Protein AF-A0A494WGP3-F1 (afdb_monomer_lite)

Organism: NCBI:txid135719

pLDDT: mean 70.3, std 12.29, range [39.59, 85.5]

Radius of gyration: 13.98 Å; chains: 1; bounding box: 34×33×32 Å

Sequence (119 aa):
MIEYITKSELRNFAGKLNINEQVNLRKSASSRALSGATFLSHSSKDDDLVVGAIRVLEGHGAKVYVDEIDPEMPPYTTEETAGLLKSRIRQTKRFVLLASKNSKDSRWVPWELGVADGC

Secondary structure (DSSP, 8-state):
------HHHHHHHHHTS-HHHHHHHHHHHHTS-STTPEEEE--GGGHHHHHHHHHHHHHTT--EE-----TT--SS--HHHHHHHHHHHHHSSEEEE---TTTTT-TTHHHHHHHHH--

InterPro domains:
  IPR000157 Toll/interleukin-1 receptor homology (TIR) domain [PF13676] (39-116)
  IPR035897 Toll/interleukin-1 receptor homology (TIR) domain superfamily [G3DSA:3.40.50.10140] (5-119)
  IPR035897 Toll/interleukin-1 receptor homology (TIR) domain superfamily [SSF52200] (38-116)

Structure (mmCIF, N/CA/C/O backbone):
data_AF-A0A494WGP3-F1
#
_entry.id   AF-A0A494WGP3-F1
#
loop_
_atom_site.group_PDB
_atom_site.id
_atom_site.type_symbol
_atom_site.label_atom_id
_atom_site.label_alt_id
_atom_site.label_comp_id
_atom_site.label_asym_id
_atom_site.label_entity_id
_atom_site.label_seq_id
_atom_site.pdbx_PDB_ins_code
_atom_site.Cartn_x
_atom_site.Cartn_y
_atom_site.Cartn_z
_atom_site.occupancy
_atom_site.B_iso_or_equiv
_atom_site.auth_seq_id
_atom_site.auth_comp_id
_atom_site.auth_asym_id
_atom_site.auth_atom_id
_atom_site.pdbx_PDB_model_num
ATOM 1 N N . MET A 1 1 ? -16.931 -10.597 10.381 1.00 47.97 1 MET A N 1
ATOM 2 C CA . MET A 1 1 ? -15.781 -10.693 9.458 1.00 47.97 1 MET A CA 1
ATOM 3 C C . MET A 1 1 ? -16.222 -10.014 8.175 1.00 47.97 1 MET A C 1
ATOM 5 O O . MET A 1 1 ? -17.307 -10.337 7.718 1.00 47.97 1 MET A O 1
ATOM 9 N N . ILE A 1 2 ? -15.505 -9.002 7.682 1.00 49.56 2 ILE A N 1
ATOM 10 C CA . ILE A 1 2 ? -15.913 -8.313 6.450 1.00 49.56 2 ILE A CA 1
ATOM 11 C C . ILE A 1 2 ? -15.372 -9.126 5.271 1.00 49.56 2 ILE A C 1
ATOM 13 O O . ILE A 1 2 ? -14.164 -9.163 5.065 1.00 49.56 2 ILE A O 1
ATOM 17 N N . GLU A 1 3 ? -16.254 -9.817 4.548 1.00 57.66 3 GLU A N 1
ATOM 18 C CA . GLU A 1 3 ? -15.875 -10.687 3.421 1.00 57.66 3 GLU A CA 1
ATOM 19 C C . GLU A 1 3 ? -15.574 -9.901 2.139 1.00 57.66 3 GLU A C 1
ATOM 21 O O . GLU A 1 3 ? -14.763 -10.333 1.323 1.00 57.66 3 GLU A O 1
ATOM 26 N N . TYR A 1 4 ? -16.175 -8.722 1.968 1.00 58.25 4 TYR A N 1
ATOM 27 C CA . TYR A 1 4 ? -15.897 -7.831 0.847 1.00 58.25 4 TYR A CA 1
ATOM 28 C C . TYR A 1 4 ? -16.140 -6.373 1.233 1.00 58.25 4 TYR A C 1
ATOM 30 O O . TYR A 1 4 ? -17.008 -6.052 2.044 1.00 58.25 4 TYR A O 1
ATOM 38 N N . ILE A 1 5 ? -15.366 -5.474 0.629 1.00 71.62 5 ILE A N 1
ATOM 39 C CA . ILE A 1 5 ? -15.493 -4.029 0.806 1.00 71.62 5 ILE A CA 1
ATOM 40 C C . ILE A 1 5 ? -15.686 -3.399 -0.564 1.00 71.62 5 ILE A C 1
ATOM 42 O O . ILE A 1 5 ? -14.980 -3.721 -1.518 1.00 71.62 5 ILE A O 1
ATOM 46 N N . THR A 1 6 ? -16.657 -2.496 -0.663 1.00 77.94 6 THR A N 1
ATOM 47 C CA . THR A 1 6 ? -16.941 -1.785 -1.910 1.00 77.94 6 THR A CA 1
ATOM 48 C C . THR A 1 6 ? -16.125 -0.497 -2.009 1.00 77.94 6 THR A C 1
ATOM 50 O O . THR A 1 6 ? -15.680 0.068 -1.008 1.00 77.94 6 THR A O 1
ATOM 53 N N . LYS A 1 7 ? -15.969 0.019 -3.233 1.00 72.06 7 LYS A N 1
ATOM 54 C CA . LYS A 1 7 ? -15.311 1.311 -3.484 1.00 72.06 7 LYS A CA 1
ATOM 55 C C . LYS A 1 7 ? -15.940 2.453 -2.675 1.00 72.06 7 LYS A C 1
ATOM 57 O O . LYS A 1 7 ? -15.224 3.313 -2.172 1.00 72.06 7 LYS A O 1
ATOM 62 N N . SER A 1 8 ? -17.266 2.453 -2.547 1.00 75.06 8 SER A N 1
ATOM 63 C CA . SER A 1 8 ? -18.007 3.462 -1.784 1.00 75.06 8 SER A CA 1
ATOM 64 C C . SER A 1 8 ? -17.669 3.408 -0.296 1.00 75.06 8 SER A C 1
ATOM 66 O O . SER A 1 8 ? -17.487 4.451 0.322 1.00 75.06 8 SER A O 1
ATOM 68 N N . GLU A 1 9 ? -17.513 2.203 0.256 1.00 78.94 9 GLU A N 1
ATOM 69 C CA . GLU A 1 9 ? -17.126 2.006 1.654 1.00 78.94 9 GLU A CA 1
ATOM 70 C C . GLU A 1 9 ? -15.694 2.486 1.911 1.00 78.94 9 GLU A C 1
ATOM 72 O O . GLU A 1 9 ? -15.477 3.253 2.845 1.00 78.94 9 GLU A O 1
ATOM 77 N N . LEU A 1 10 ? -14.727 2.137 1.048 1.00 78.62 10 LEU A N 1
ATOM 78 C CA . LEU A 1 10 ? -13.350 2.654 1.151 1.00 78.62 10 LEU A CA 1
ATOM 79 C C . LEU A 1 10 ? -13.315 4.181 1.142 1.00 78.62 10 LEU A C 1
ATOM 81 O O . LEU A 1 10 ? -12.645 4.787 1.975 1.00 78.62 10 LEU A O 1
ATOM 85 N N . ARG A 1 11 ? -14.087 4.795 0.241 1.00 79.12 11 ARG A N 1
ATOM 86 C CA . ARG A 1 11 ? -14.206 6.250 0.136 1.00 79.12 11 ARG A CA 1
ATOM 87 C C . ARG A 1 11 ? -14.847 6.870 1.376 1.00 79.12 11 ARG A C 1
ATOM 89 O O . ARG A 1 11 ? -14.448 7.942 1.807 1.00 79.12 11 ARG A O 1
ATOM 96 N N . ASN A 1 12 ? -15.814 6.188 1.982 1.00 82.00 12 ASN A N 1
ATOM 97 C CA . ASN A 1 12 ? -16.426 6.621 3.235 1.00 82.00 12 ASN A CA 1
ATOM 98 C C . ASN A 1 12 ? -15.429 6.540 4.405 1.00 82.00 12 ASN A C 1
ATOM 100 O O . ASN A 1 12 ? -15.380 7.437 5.241 1.00 82.00 12 ASN A O 1
ATOM 104 N N . PHE A 1 13 ? -14.588 5.501 4.458 1.00 78.19 13 PHE A N 1
ATOM 105 C CA . PHE A 1 13 ? -13.504 5.412 5.443 1.00 78.19 13 PHE A CA 1
ATOM 106 C C . PHE A 1 13 ? -12.447 6.501 5.244 1.00 78.19 13 PHE A C 1
ATOM 108 O O . PHE A 1 13 ? -12.005 7.092 6.227 1.00 78.19 13 PHE A O 1
ATOM 115 N N . ALA A 1 14 ? -12.083 6.796 3.997 1.00 76.88 14 ALA A N 1
ATOM 116 C CA . ALA A 1 14 ? -11.154 7.871 3.667 1.00 76.88 14 ALA A CA 1
ATOM 117 C C . ALA A 1 14 ? -11.729 9.257 3.992 1.00 76.88 14 ALA A C 1
ATOM 119 O O . ALA A 1 14 ? -11.042 10.075 4.598 1.00 76.88 14 ALA A O 1
ATOM 120 N N . GLY A 1 15 ? -13.007 9.492 3.680 1.00 75.81 15 GLY A N 1
ATOM 121 C CA . GLY A 1 15 ? -13.709 10.749 3.955 1.00 75.81 15 GLY A CA 1
ATOM 122 C C . GLY A 1 15 ? -13.985 11.015 5.438 1.00 75.81 15 GLY A C 1
ATOM 123 O O . GLY A 1 15 ? -14.257 12.151 5.815 1.00 75.81 15 GLY A O 1
ATOM 124 N N . LYS A 1 16 ? -13.886 9.993 6.299 1.00 78.19 16 LYS A N 1
ATOM 125 C CA . LYS A 1 16 ? -13.916 10.151 7.764 1.00 78.19 16 LYS A CA 1
ATOM 126 C C . LYS A 1 16 ? -12.585 10.639 8.344 1.00 78.19 16 LYS A C 1
ATOM 128 O O . LYS A 1 16 ? -12.544 10.989 9.521 1.00 78.19 16 LYS A O 1
ATOM 133 N N . LEU A 1 17 ? -11.506 10.623 7.562 1.00 75.31 17 LEU A N 1
ATOM 134 C CA . LEU A 1 17 ? -10.177 11.050 7.987 1.00 75.31 17 LEU A CA 1
ATOM 135 C C . LEU A 1 17 ? -9.911 12.478 7.512 1.00 75.31 17 LEU A C 1
ATOM 137 O O . LEU A 1 17 ? -10.160 12.827 6.360 1.00 75.31 17 LEU A O 1
ATOM 141 N N . ASN A 1 18 ? -9.347 13.298 8.395 1.00 79.69 18 ASN A N 1
ATOM 142 C CA . ASN A 1 18 ? -8.859 14.623 8.022 1.00 79.69 18 ASN A CA 1
ATOM 143 C C . ASN A 1 18 ? -7.620 14.502 7.126 1.00 79.69 18 ASN A C 1
ATOM 145 O O . ASN A 1 18 ? -6.836 13.573 7.284 1.00 79.69 18 ASN A O 1
ATOM 149 N N . ILE A 1 19 ? -7.371 15.495 6.270 1.00 77.19 19 ILE A N 1
ATOM 150 C CA . ILE A 1 19 ? -6.207 15.534 5.360 1.00 77.19 19 ILE A CA 1
ATOM 151 C C . ILE A 1 19 ? -4.885 15.232 6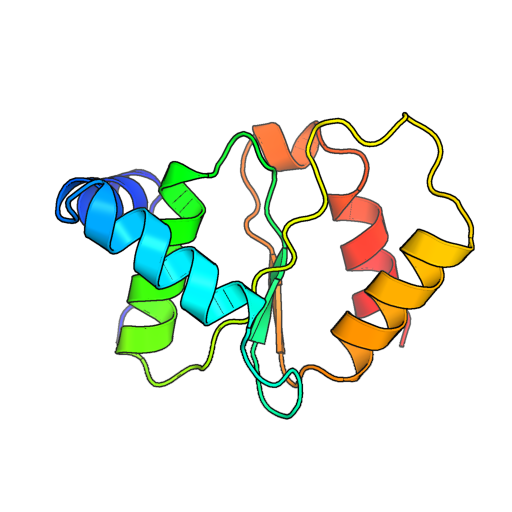.095 1.00 77.19 19 ILE A C 1
ATOM 153 O O . ILE A 1 19 ? -4.071 14.447 5.618 1.00 77.19 19 ILE A O 1
ATOM 157 N N . ASN A 1 20 ? -4.696 15.773 7.303 1.00 80.69 20 ASN A N 1
ATOM 158 C CA . ASN A 1 20 ? -3.504 15.505 8.120 1.00 80.69 20 ASN A CA 1
ATOM 159 C C . ASN A 1 20 ? -3.377 14.032 8.552 1.00 80.69 20 ASN A C 1
ATOM 161 O O . ASN A 1 20 ? -2.273 13.493 8.581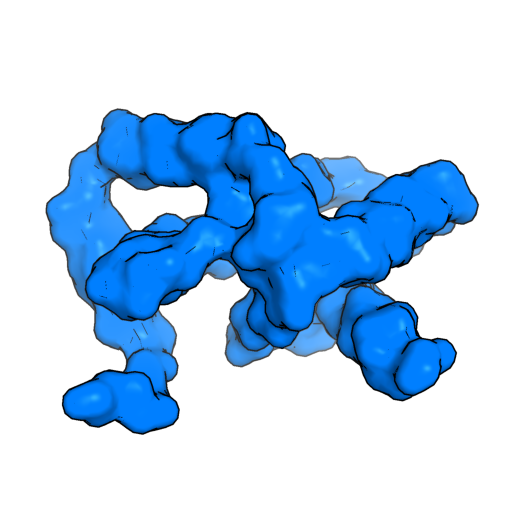 1.00 80.69 20 ASN A O 1
ATOM 165 N N . GLU A 1 21 ? -4.494 13.375 8.872 1.00 79.94 21 GLU A N 1
ATOM 166 C CA . GLU A 1 21 ? -4.523 11.946 9.210 1.00 79.94 21 GLU A CA 1
ATOM 167 C C . GLU A 1 21 ? -4.182 11.098 7.983 1.00 79.94 21 GLU A C 1
ATOM 169 O O . GLU A 1 21 ? -3.406 10.152 8.092 1.00 79.94 21 GLU A O 1
ATOM 174 N N . GLN A 1 22 ? -4.707 11.465 6.808 1.00 77.81 22 GLN A N 1
ATOM 175 C CA . GLN A 1 22 ? -4.414 10.778 5.548 1.00 77.81 22 GLN A CA 1
ATOM 176 C C . GLN A 1 22 ? -2.913 10.839 5.216 1.00 77.81 22 GLN A C 1
ATOM 178 O O . GLN A 1 22 ? -2.294 9.814 4.918 1.00 77.81 22 GLN A O 1
ATOM 183 N N . VAL A 1 23 ? -2.306 12.023 5.350 1.00 78.56 23 VAL A N 1
ATOM 184 C CA . VAL A 1 23 ? -0.867 12.235 5.123 1.00 78.56 23 VAL A CA 1
ATOM 185 C C . VAL A 1 23 ? -0.021 11.460 6.137 1.00 78.56 23 VAL A C 1
ATOM 187 O O . VAL A 1 23 ? 0.938 10.787 5.755 1.00 78.56 23 VAL A O 1
ATOM 190 N N . ASN A 1 24 ? -0.380 11.495 7.424 1.00 82.06 24 ASN A N 1
ATOM 191 C CA . ASN A 1 24 ? 0.339 10.745 8.457 1.00 82.06 24 ASN A CA 1
ATOM 192 C C . ASN A 1 24 ? 0.243 9.229 8.248 1.00 82.06 24 ASN A C 1
ATOM 194 O O . ASN A 1 24 ? 1.254 8.533 8.370 1.00 82.06 24 ASN A O 1
ATOM 198 N N . LEU A 1 25 ? -0.938 8.718 7.890 1.00 80.75 25 LEU A N 1
ATOM 199 C CA . LEU A 1 25 ? -1.147 7.307 7.560 1.00 80.75 25 LEU A CA 1
ATOM 200 C C . LEU A 1 25 ? -0.237 6.876 6.417 1.00 80.75 25 LEU A C 1
ATOM 202 O O . LEU A 1 25 ? 0.477 5.883 6.552 1.00 80.75 25 LEU A O 1
ATOM 206 N N . ARG A 1 26 ? -0.180 7.659 5.338 1.00 77.00 26 ARG A N 1
ATOM 207 C CA . ARG A 1 26 ? 0.729 7.394 4.221 1.00 77.00 26 ARG A CA 1
ATOM 208 C C . ARG A 1 26 ? 2.186 7.386 4.625 1.00 77.00 26 ARG A C 1
ATOM 210 O O . ARG A 1 26 ? 2.889 6.425 4.334 1.00 77.00 26 ARG A O 1
ATOM 217 N N . LYS A 1 27 ? 2.622 8.418 5.343 1.00 79.19 27 LYS A N 1
ATOM 218 C CA . LYS A 1 27 ? 4.008 8.534 5.799 1.00 79.19 27 LYS A CA 1
ATOM 219 C C . LYS A 1 27 ? 4.402 7.364 6.701 1.00 79.19 27 LYS A C 1
ATOM 221 O O . LYS A 1 27 ? 5.528 6.878 6.650 1.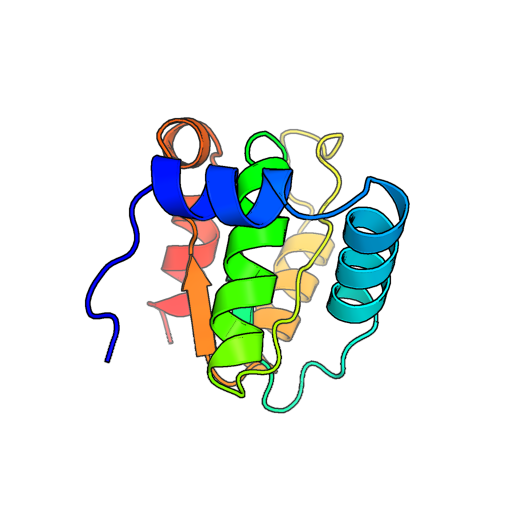00 79.19 27 LYS A O 1
ATOM 226 N N . SER A 1 28 ? 3.460 6.878 7.506 1.00 81.44 28 SER A N 1
ATOM 227 C CA . SER A 1 28 ? 3.659 5.679 8.316 1.00 81.44 28 SER A CA 1
ATOM 228 C C . SER A 1 28 ? 3.688 4.398 7.472 1.00 81.44 28 SER A C 1
ATOM 230 O O . SER A 1 28 ? 4.470 3.500 7.773 1.00 81.44 28 SER A O 1
ATOM 232 N N . ALA A 1 29 ? 2.885 4.315 6.407 1.00 80.62 29 ALA A N 1
ATOM 233 C CA . ALA A 1 29 ? 2.808 3.161 5.515 1.00 80.62 29 ALA A CA 1
ATOM 234 C C . ALA A 1 29 ? 4.042 3.031 4.609 1.00 80.62 29 ALA A C 1
ATOM 236 O O . ALA A 1 29 ? 4.500 1.915 4.381 1.00 80.62 29 ALA A O 1
ATOM 237 N N . SER A 1 30 ? 4.614 4.144 4.146 1.00 78.19 30 SER A N 1
ATOM 238 C CA . SER A 1 30 ? 5.835 4.151 3.329 1.00 78.19 30 SER A CA 1
ATOM 239 C C . SER A 1 30 ? 7.112 3.939 4.149 1.00 78.19 30 SER A C 1
ATOM 241 O O . SER A 1 30 ? 8.092 3.397 3.645 1.00 78.19 30 SER A O 1
ATOM 243 N N . SER A 1 31 ? 7.097 4.300 5.437 1.00 77.50 31 SER A N 1
ATOM 244 C CA . SER A 1 31 ? 8.226 4.114 6.367 1.00 77.50 31 SER A CA 1
ATOM 245 C C . SER A 1 31 ? 8.196 2.769 7.117 1.00 77.50 31 SER A C 1
ATOM 247 O O . SER A 1 31 ? 9.022 2.492 7.990 1.00 77.50 31 SER A O 1
ATOM 249 N N . ARG A 1 32 ? 7.224 1.899 6.820 1.00 78.00 32 ARG A N 1
ATOM 250 C CA . ARG A 1 32 ? 7.079 0.614 7.513 1.00 78.00 32 ARG A CA 1
ATOM 251 C C . ARG A 1 32 ? 8.106 -0.414 7.070 1.00 78.00 32 ARG A C 1
ATOM 253 O O . ARG A 1 32 ? 8.460 -0.516 5.901 1.00 78.00 32 ARG A O 1
ATOM 260 N N . ALA A 1 33 ? 8.516 -1.245 8.026 1.00 77.38 33 ALA A N 1
ATOM 261 C CA . ALA A 1 33 ? 9.342 -2.406 7.740 1.00 77.38 33 ALA A CA 1
ATOM 262 C C . ALA A 1 33 ? 8.607 -3.353 6.778 1.00 77.38 33 ALA A C 1
ATOM 264 O O . ALA A 1 33 ? 7.494 -3.790 7.068 1.00 77.38 33 ALA A O 1
ATOM 265 N N . LEU A 1 34 ? 9.260 -3.691 5.666 1.00 75.88 34 LEU A N 1
ATOM 266 C CA . LEU A 1 34 ? 8.754 -4.625 4.653 1.00 75.88 34 LEU A CA 1
ATOM 267 C C . LEU A 1 34 ? 8.560 -6.041 5.225 1.00 75.88 34 LEU A C 1
ATOM 269 O O . LEU A 1 34 ? 7.626 -6.749 4.849 1.00 75.88 34 LEU A O 1
ATOM 273 N N . SER A 1 35 ? 9.407 -6.435 6.182 1.00 75.62 35 SER A N 1
ATOM 274 C CA . SER A 1 35 ? 9.382 -7.763 6.801 1.00 75.62 35 SER A CA 1
ATOM 275 C C . SER A 1 35 ? 8.069 -8.015 7.548 1.00 75.62 35 SER A C 1
ATOM 277 O O . SER A 1 35 ? 7.767 -7.387 8.566 1.00 75.62 35 SER A O 1
ATOM 279 N N . GLY A 1 36 ? 7.264 -8.942 7.023 1.00 77.38 36 GLY A N 1
ATOM 280 C CA . GLY A 1 36 ? 5.952 -9.286 7.577 1.00 77.38 36 GLY A CA 1
ATOM 281 C C . GLY A 1 36 ? 4.827 -8.305 7.231 1.00 77.38 36 GLY A C 1
ATOM 282 O O . GLY A 1 36 ? 3.699 -8.512 7.684 1.00 77.38 36 GLY A O 1
ATOM 283 N N . ALA A 1 37 ? 5.104 -7.269 6.436 1.00 85.50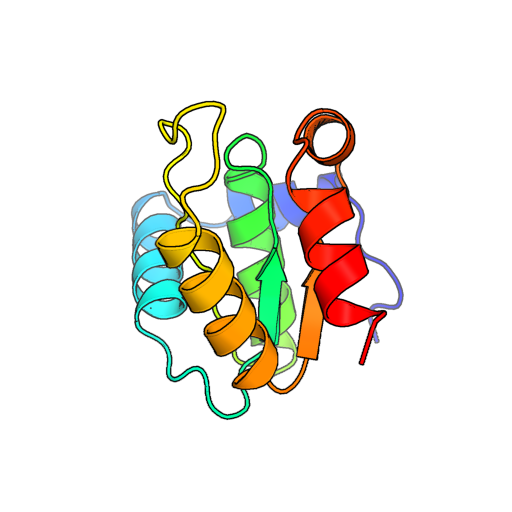 37 ALA A N 1
ATOM 284 C CA . ALA A 1 37 ? 4.089 -6.348 5.945 1.00 85.50 37 ALA A CA 1
ATOM 285 C C . ALA A 1 37 ? 3.323 -6.926 4.746 1.00 85.50 37 ALA A C 1
ATOM 287 O O . ALA A 1 37 ? 3.713 -7.921 4.129 1.00 85.50 37 ALA A O 1
ATOM 288 N N . THR A 1 38 ? 2.196 -6.289 4.454 1.00 84.56 38 THR A N 1
ATOM 289 C CA . THR A 1 38 ? 1.365 -6.517 3.277 1.00 84.56 38 THR A CA 1
ATOM 290 C C . THR A 1 38 ? 1.651 -5.411 2.276 1.00 84.56 38 THR A C 1
ATOM 292 O O . THR A 1 38 ? 1.394 -4.246 2.575 1.00 84.56 38 THR A O 1
ATOM 295 N N . PHE A 1 39 ? 2.189 -5.775 1.118 1.00 83.00 39 PHE A N 1
ATOM 296 C CA . PHE A 1 39 ? 2.398 -4.859 0.009 1.00 83.00 39 PHE A CA 1
ATOM 297 C C . PHE A 1 39 ? 1.050 -4.480 -0.594 1.00 83.00 39 PHE A C 1
ATOM 299 O O . PHE A 1 39 ? 0.287 -5.368 -0.971 1.00 83.00 39 PHE A O 1
ATOM 306 N N . LEU A 1 40 ? 0.752 -3.186 -0.674 1.00 82.00 40 LEU A N 1
ATOM 307 C CA . LEU A 1 40 ? -0.460 -2.677 -1.307 1.00 82.00 40 LEU A CA 1
ATOM 308 C C . LEU A 1 40 ? -0.106 -1.973 -2.622 1.00 82.00 40 LEU A C 1
ATOM 310 O O . LEU A 1 40 ? 0.318 -0.816 -2.621 1.00 82.00 40 LEU A O 1
ATOM 314 N N . SER A 1 41 ? -0.319 -2.675 -3.736 1.00 75.25 41 SER A N 1
ATOM 315 C CA . SER A 1 41 ? -0.235 -2.098 -5.081 1.00 75.25 41 SER A CA 1
ATOM 316 C C . SER A 1 41 ? -1.511 -1.308 -5.380 1.00 75.25 41 SER A C 1
ATOM 318 O O . SER A 1 41 ? -2.630 -1.787 -5.160 1.00 75.25 41 SER A O 1
ATOM 320 N N . HIS A 1 42 ? -1.346 -0.077 -5.859 1.00 75.62 42 HIS A N 1
ATOM 321 C CA . HIS A 1 42 ? -2.438 0.824 -6.200 1.00 75.62 42 HIS A CA 1
ATOM 322 C C . HIS A 1 42 ? -2.059 1.725 -7.375 1.00 75.62 42 HIS A C 1
ATOM 324 O O . HIS A 1 42 ? -0.886 1.971 -7.638 1.00 75.62 42 HIS A O 1
ATOM 330 N N . SER A 1 43 ? -3.068 2.252 -8.066 1.00 67.38 43 SER A N 1
ATOM 331 C CA . SER A 1 43 ? -2.858 3.339 -9.021 1.00 67.38 43 SER A CA 1
ATOM 332 C C . SER A 1 43 ? -2.837 4.663 -8.264 1.00 67.38 43 SER A C 1
ATOM 334 O O . SER A 1 43 ? -3.712 4.896 -7.430 1.00 67.38 43 SER A O 1
ATOM 336 N N . SER A 1 44 ? -1.914 5.569 -8.585 1.00 64.69 44 SER A N 1
ATOM 337 C CA . SER A 1 44 ? -1.825 6.893 -7.946 1.00 64.69 44 SER A CA 1
ATOM 338 C C . SER A 1 44 ? -3.110 7.723 -8.113 1.00 64.69 44 SER A C 1
ATOM 340 O O . SER A 1 44 ? -3.390 8.618 -7.326 1.00 64.69 44 SER A O 1
ATOM 342 N N . LYS A 1 45 ? -3.948 7.397 -9.109 1.00 62.12 45 LYS A N 1
ATOM 343 C CA . LYS A 1 45 ? -5.280 7.999 -9.314 1.00 62.12 45 LYS A CA 1
ATOM 344 C C . LYS A 1 45 ? -6.343 7.527 -8.310 1.00 62.12 45 LYS A C 1
ATOM 346 O O . LYS A 1 45 ? -7.428 8.102 -8.267 1.00 62.12 45 LYS A O 1
ATOM 351 N N . ASP A 1 46 ? -6.073 6.473 -7.546 1.00 68.44 46 ASP A N 1
ATOM 352 C CA . ASP A 1 46 ? -6.967 5.897 -6.535 1.00 68.44 46 ASP A CA 1
ATOM 353 C C . ASP A 1 46 ? -6.467 6.180 -5.102 1.00 68.44 46 ASP A C 1
ATOM 355 O O . ASP A 1 46 ? -6.827 5.469 -4.169 1.00 68.44 46 ASP A O 1
ATOM 359 N N . ASP A 1 47 ? -5.680 7.243 -4.928 1.00 67.88 47 ASP A N 1
ATOM 360 C CA . ASP A 1 47 ? -5.124 7.755 -3.666 1.00 67.88 47 ASP A CA 1
ATOM 361 C C . ASP A 1 47 ? -6.096 7.703 -2.474 1.00 67.88 47 ASP A C 1
ATOM 363 O O . ASP A 1 47 ? -5.829 7.115 -1.427 1.00 67.88 47 ASP A O 1
ATOM 367 N N . ASP A 1 48 ? -7.299 8.228 -2.695 1.00 71.81 48 ASP A N 1
ATOM 368 C CA . ASP A 1 48 ? -8.362 8.299 -1.697 1.00 71.81 48 ASP A CA 1
ATOM 369 C C . ASP A 1 48 ? -8.816 6.893 -1.250 1.00 71.81 48 ASP A C 1
ATOM 371 O O . ASP A 1 48 ? -9.100 6.649 -0.080 1.00 71.81 48 ASP A O 1
ATOM 375 N N . LEU A 1 49 ? -8.790 5.909 -2.157 1.00 76.56 49 LEU A N 1
ATOM 376 C CA . LEU A 1 49 ? -9.120 4.518 -1.831 1.00 76.56 49 LEU A CA 1
ATOM 377 C C . LEU A 1 49 ? -7.999 3.821 -1.058 1.00 76.56 49 LEU A C 1
ATOM 379 O O . LEU A 1 49 ? -8.281 2.920 -0.269 1.00 76.56 49 LEU A O 1
ATOM 383 N N . VAL A 1 50 ? -6.747 4.224 -1.272 1.00 80.50 50 VAL A N 1
ATOM 384 C CA . VAL A 1 50 ? -5.565 3.644 -0.617 1.00 80.50 50 VAL A CA 1
ATOM 385 C C . VAL A 1 50 ? -5.597 3.934 0.866 1.00 80.50 50 VAL A C 1
ATOM 387 O O . VAL A 1 50 ? -5.400 3.027 1.668 1.00 80.50 50 VAL A O 1
ATOM 390 N N . VAL A 1 51 ? -5.916 5.172 1.241 1.00 82.50 51 VAL A N 1
ATOM 391 C CA . VAL A 1 51 ? -6.064 5.563 2.646 1.00 82.50 51 VAL A CA 1
ATOM 392 C C . VAL A 1 51 ? -7.139 4.713 3.329 1.00 82.50 51 VAL A C 1
ATOM 394 O O . VAL A 1 51 ? -6.905 4.158 4.407 1.00 82.50 51 VAL A O 1
ATOM 397 N N . GLY A 1 52 ? -8.295 4.546 2.677 1.00 83.94 52 GLY A N 1
ATOM 398 C CA . GLY A 1 52 ? -9.358 3.665 3.162 1.00 83.94 52 GLY A CA 1
ATOM 399 C C . GLY A 1 52 ? -8.898 2.209 3.298 1.00 83.94 52 GLY A C 1
ATOM 400 O O . GLY A 1 52 ? -9.171 1.565 4.311 1.00 83.94 52 GLY A O 1
ATOM 401 N N . ALA A 1 53 ? -8.152 1.698 2.316 1.00 82.00 53 ALA A N 1
ATOM 402 C CA . ALA A 1 53 ? -7.663 0.322 2.299 1.00 82.00 53 ALA A CA 1
ATOM 403 C C . ALA A 1 53 ? -6.621 0.065 3.395 1.00 82.00 53 ALA A C 1
ATOM 405 O O . ALA A 1 53 ? -6.728 -0.937 4.104 1.00 82.00 53 ALA A O 1
ATOM 406 N N . ILE A 1 54 ? -5.669 0.987 3.591 1.00 84.19 54 ILE A N 1
ATOM 407 C CA . ILE A 1 54 ? -4.711 0.945 4.703 1.00 84.19 54 ILE A CA 1
ATOM 408 C C . ILE A 1 54 ? -5.484 0.854 6.013 1.00 84.19 54 ILE A C 1
ATOM 410 O O . ILE A 1 54 ? -5.271 -0.077 6.782 1.00 84.19 54 ILE A O 1
ATOM 414 N N . ARG A 1 55 ? -6.437 1.765 6.241 1.00 83.25 55 ARG A N 1
ATOM 415 C CA . ARG A 1 55 ? -7.183 1.832 7.502 1.00 83.25 55 ARG A CA 1
ATOM 416 C C . ARG A 1 55 ? -7.927 0.537 7.816 1.00 83.25 55 ARG A C 1
ATOM 418 O O . ARG A 1 55 ? -7.930 0.091 8.961 1.00 83.25 55 ARG A O 1
ATOM 425 N N . VAL A 1 56 ? -8.544 -0.069 6.808 1.00 83.25 56 VAL A N 1
ATOM 426 C CA . VAL A 1 56 ? -9.249 -1.349 6.935 1.00 83.25 56 VAL A CA 1
ATOM 427 C C . VAL A 1 56 ? -8.285 -2.488 7.258 1.00 83.25 56 VAL A C 1
ATOM 429 O O . VAL A 1 56 ? -8.564 -3.303 8.138 1.00 83.25 56 VAL A O 1
ATOM 432 N N . LEU A 1 57 ? -7.171 -2.581 6.535 1.00 82.12 57 LEU A N 1
ATOM 433 C CA . LEU A 1 57 ? -6.171 -3.631 6.728 1.00 82.12 57 LEU A CA 1
ATOM 434 C C . LEU A 1 57 ? -5.517 -3.513 8.111 1.00 82.12 57 LEU A C 1
ATOM 436 O O . LEU A 1 57 ? -5.387 -4.508 8.822 1.00 82.12 57 LEU A O 1
ATOM 440 N N . GLU A 1 58 ? -5.195 -2.293 8.533 1.00 82.38 58 GLU A N 1
ATOM 441 C CA . GLU A 1 58 ? -4.693 -2.001 9.874 1.00 82.38 58 GLU A CA 1
ATOM 442 C C . GLU A 1 58 ? -5.715 -2.295 10.969 1.00 82.38 58 GLU A C 1
ATOM 444 O O . GLU A 1 58 ? -5.357 -2.850 12.005 1.00 82.38 58 GLU A O 1
ATOM 449 N N . GLY A 1 59 ? -6.992 -1.988 10.728 1.00 81.12 59 GLY A N 1
ATOM 450 C CA . GLY A 1 59 ? -8.087 -2.347 11.629 1.00 81.12 59 GLY A CA 1
ATOM 451 C C . GLY A 1 59 ? -8.226 -3.860 11.827 1.00 81.12 59 GLY A C 1
ATOM 452 O O . GLY A 1 59 ? -8.680 -4.303 12.878 1.00 81.12 59 GLY A O 1
ATOM 453 N N . HIS A 1 60 ? -7.770 -4.657 10.858 1.00 79.62 60 HIS A N 1
ATOM 454 C CA . HIS A 1 60 ? -7.672 -6.115 10.960 1.00 79.62 60 HIS A CA 1
ATOM 455 C C . HIS A 1 60 ? -6.318 -6.610 11.505 1.00 79.62 60 HIS A C 1
ATOM 457 O O . HIS A 1 60 ? -6.066 -7.814 11.526 1.00 79.62 60 HIS A O 1
ATOM 463 N N . GLY A 1 61 ? -5.436 -5.708 11.948 1.00 81.06 61 GLY A N 1
ATOM 464 C CA . GLY A 1 61 ? -4.120 -6.038 12.500 1.00 81.06 61 GLY A CA 1
ATOM 465 C C . GLY A 1 61 ? -3.035 -6.306 11.452 1.00 81.06 61 GLY A C 1
ATOM 466 O O . GLY A 1 61 ? -1.944 -6.760 11.805 1.00 81.06 61 GLY A O 1
ATOM 467 N N . ALA A 1 62 ? -3.294 -6.039 10.168 1.00 81.69 62 ALA A N 1
ATOM 468 C CA . ALA A 1 62 ? -2.286 -6.160 9.123 1.00 81.69 62 ALA A CA 1
ATOM 469 C C . ALA A 1 62 ? -1.423 -4.892 9.049 1.00 81.69 62 ALA A C 1
ATOM 471 O O . ALA A 1 62 ? -1.920 -3.769 9.051 1.00 81.69 62 ALA A O 1
ATOM 472 N N . LYS A 1 63 ? -0.106 -5.069 8.928 1.00 85.25 63 LYS A N 1
ATOM 473 C CA . LYS A 1 63 ? 0.814 -3.960 8.658 1.00 85.25 63 LYS A CA 1
ATOM 474 C C . LYS A 1 63 ? 0.862 -3.727 7.159 1.00 85.25 63 LYS A C 1
ATOM 476 O O . LYS A 1 63 ? 1.412 -4.555 6.441 1.00 85.25 63 LYS A O 1
ATOM 481 N N . VAL A 1 64 ? 0.286 -2.629 6.691 1.00 85.38 64 VAL A N 1
ATOM 482 C CA . VAL A 1 64 ? 0.329 -2.270 5.269 1.00 85.38 64 VAL A CA 1
ATOM 483 C C . VAL A 1 64 ? 1.589 -1.481 4.966 1.00 85.38 64 VAL A C 1
ATOM 485 O O . VAL A 1 64 ? 1.930 -0.558 5.708 1.00 85.38 64 VAL A O 1
ATOM 488 N N . TYR A 1 65 ? 2.248 -1.863 3.881 1.00 83.88 65 TYR A N 1
ATOM 489 C CA . TYR A 1 65 ? 3.304 -1.106 3.240 1.00 83.88 65 TYR A CA 1
ATOM 490 C C . TYR A 1 65 ? 2.779 -0.587 1.903 1.00 83.88 65 TYR A C 1
ATOM 492 O O . TYR A 1 65 ? 2.246 -1.360 1.103 1.00 83.88 65 TYR A O 1
ATOM 500 N N . VAL A 1 66 ? 2.917 0.718 1.683 1.00 79.69 66 VAL A N 1
ATOM 501 C CA . VAL A 1 66 ? 2.574 1.358 0.413 1.00 79.69 66 VAL A CA 1
ATOM 502 C C . VAL A 1 66 ? 3.846 1.907 -0.184 1.00 79.69 66 VAL A C 1
ATOM 504 O O . VAL A 1 66 ? 4.515 2.731 0.439 1.00 79.69 66 VAL A O 1
ATOM 507 N N . ASP A 1 67 ? 4.155 1.446 -1.389 1.00 70.25 67 ASP A N 1
ATOM 508 C CA . ASP A 1 67 ? 5.209 2.051 -2.174 1.00 70.25 67 ASP A CA 1
ATOM 509 C C . ASP A 1 67 ? 4.630 3.231 -2.950 1.00 70.25 67 ASP A C 1
ATOM 511 O O . ASP A 1 67 ? 3.718 3.069 -3.763 1.00 70.25 67 ASP A O 1
ATOM 515 N N . GLU A 1 68 ? 5.122 4.429 -2.658 1.00 60.16 68 GLU A N 1
ATOM 516 C CA . GLU A 1 68 ? 4.801 5.622 -3.433 1.00 60.16 68 GLU A CA 1
ATOM 517 C C . GLU A 1 68 ? 5.718 5.616 -4.660 1.00 60.16 68 GLU A C 1
ATOM 519 O O . GLU A 1 68 ? 6.755 6.273 -4.706 1.00 60.16 68 GLU A O 1
ATOM 524 N N . ILE A 1 69 ? 5.381 4.768 -5.634 1.00 52.50 69 ILE A N 1
ATOM 525 C CA . ILE A 1 69 ? 5.951 4.878 -6.973 1.00 52.50 69 ILE A CA 1
ATOM 526 C C . ILE A 1 69 ? 5.266 6.078 -7.605 1.00 52.50 69 ILE A C 1
ATOM 528 O O . ILE A 1 69 ? 4.069 6.065 -7.899 1.00 52.50 69 ILE A O 1
ATOM 532 N N . ASP A 1 70 ? 6.055 7.135 -7.711 1.00 44.72 70 ASP A N 1
ATOM 533 C CA . ASP A 1 70 ? 5.682 8.435 -8.224 1.00 44.72 70 ASP A CA 1
ATOM 534 C C . ASP A 1 70 ? 4.803 8.333 -9.494 1.00 44.72 70 ASP A C 1
ATOM 536 O O . ASP A 1 70 ? 5.186 7.656 -10.458 1.00 44.72 70 ASP A O 1
ATOM 540 N N . PRO A 1 71 ? 3.617 8.975 -9.532 1.00 46.84 71 PRO A N 1
ATOM 541 C CA . PRO A 1 71 ? 2.788 9.046 -10.735 1.00 46.84 71 PRO A CA 1
ATOM 542 C C . PRO A 1 71 ? 3.474 9.725 -11.924 1.00 46.84 71 PRO A C 1
ATOM 544 O O . PRO A 1 71 ? 2.980 9.594 -13.046 1.00 46.84 71 PRO A O 1
ATOM 547 N N . GLU A 1 72 ? 4.580 10.440 -11.703 1.00 39.59 72 GLU A N 1
ATOM 548 C CA . GLU A 1 72 ? 5.371 11.074 -12.759 1.00 39.59 72 GLU A CA 1
ATOM 549 C C . GLU A 1 72 ? 6.428 10.143 -13.375 1.00 39.59 72 GLU A C 1
ATOM 551 O O . GLU A 1 72 ? 7.243 10.584 -14.190 1.00 39.59 72 GLU A O 1
ATOM 556 N N . MET A 1 73 ? 6.437 8.844 -13.043 1.00 45.44 73 MET A N 1
ATOM 557 C CA . MET A 1 73 ? 7.415 7.940 -13.645 1.00 45.44 73 MET A CA 1
ATOM 558 C C . MET A 1 73 ? 7.193 7.757 -15.158 1.00 45.44 73 MET A C 1
ATOM 560 O O . MET A 1 73 ? 6.067 7.530 -15.617 1.00 45.44 73 MET A O 1
ATOM 564 N N . PRO A 1 74 ? 8.275 7.823 -15.957 1.00 40.78 74 PRO A N 1
ATOM 565 C CA . PRO A 1 74 ? 8.205 7.721 -17.404 1.00 40.78 74 PRO A CA 1
ATOM 566 C C . PRO A 1 74 ? 7.644 6.359 -17.855 1.00 40.78 74 PRO A C 1
ATOM 568 O O . PRO A 1 74 ? 7.748 5.363 -17.138 1.00 40.78 74 PRO A O 1
ATOM 571 N N . PRO A 1 75 ? 7.101 6.268 -19.083 1.00 49.12 75 PRO A N 1
ATOM 572 C CA . PRO A 1 75 ? 6.511 5.048 -19.653 1.00 49.12 75 PRO A CA 1
ATOM 573 C C . PRO A 1 75 ? 7.481 3.858 -19.823 1.00 49.12 75 PRO A C 1
ATOM 575 O O . PRO A 1 75 ? 7.079 2.820 -20.350 1.00 49.12 75 PRO A O 1
ATOM 578 N N . TYR A 1 76 ? 8.733 3.993 -19.381 1.00 45.44 76 TYR A N 1
ATOM 579 C CA . TYR A 1 76 ? 9.773 2.975 -19.426 1.00 45.44 76 TYR A CA 1
ATOM 580 C C . TYR A 1 76 ? 10.256 2.712 -17.998 1.00 45.44 76 TYR A C 1
ATOM 582 O O . TYR A 1 76 ? 10.927 3.544 -17.392 1.00 45.44 76 TYR A O 1
ATOM 590 N N . THR A 1 77 ? 9.898 1.553 -17.452 1.00 52.84 77 THR A N 1
ATOM 591 C CA . THR A 1 77 ? 10.467 1.052 -16.202 1.00 52.84 77 THR A CA 1
ATOM 592 C C . THR A 1 77 ? 11.954 0.786 -16.419 1.00 52.84 77 THR A C 1
ATOM 594 O O . THR A 1 77 ? 12.313 -0.093 -17.203 1.00 52.84 77 THR A O 1
ATOM 597 N N . THR A 1 78 ? 12.830 1.523 -15.740 1.00 55.94 78 THR A N 1
ATOM 598 C CA . THR A 1 78 ? 14.248 1.156 -15.665 1.00 55.94 78 THR A CA 1
ATOM 599 C C . THR A 1 78 ? 14.364 -0.181 -14.932 1.00 55.94 78 THR A C 1
ATOM 601 O O . THR A 1 78 ? 13.626 -0.432 -13.974 1.00 55.94 78 THR A O 1
ATOM 604 N N . GLU A 1 79 ? 15.291 -1.042 -15.354 1.00 61.25 79 GLU A N 1
ATOM 605 C CA . GLU A 1 79 ? 15.532 -2.354 -14.731 1.00 61.25 79 GLU A CA 1
ATOM 606 C C . GLU A 1 79 ? 15.752 -2.239 -13.210 1.00 61.25 79 GLU A C 1
ATOM 608 O O . GLU A 1 79 ? 15.328 -3.097 -12.436 1.00 61.25 79 GLU A O 1
ATOM 613 N N . GLU A 1 80 ? 16.308 -1.108 -12.775 1.00 63.97 80 GLU A N 1
ATOM 614 C CA . GLU A 1 80 ? 16.520 -0.745 -11.376 1.00 63.97 80 GLU A CA 1
ATOM 615 C C . GLU A 1 80 ? 15.207 -0.610 -10.588 1.00 63.97 80 GLU A C 1
ATOM 617 O O . GLU A 1 80 ? 15.063 -1.232 -9.535 1.00 63.97 80 GLU A O 1
ATOM 622 N N . THR A 1 81 ? 14.214 0.125 -11.103 1.00 65.25 81 THR A N 1
ATOM 623 C CA . THR A 1 81 ? 12.908 0.300 -10.440 1.00 65.25 81 THR A CA 1
ATOM 624 C C . THR A 1 81 ? 12.138 -1.018 -10.386 1.00 65.25 81 THR A C 1
ATOM 626 O O . THR A 1 81 ? 11.571 -1.364 -9.349 1.00 65.25 81 THR A O 1
ATOM 629 N N . ALA A 1 82 ? 12.170 -1.800 -11.471 1.00 68.00 82 ALA A N 1
ATOM 630 C CA . ALA A 1 82 ? 11.584 -3.140 -11.506 1.00 68.00 82 ALA A CA 1
ATOM 631 C C . ALA A 1 82 ? 12.245 -4.082 -10.487 1.00 68.00 82 ALA A C 1
ATOM 633 O O . ALA A 1 82 ? 11.559 -4.811 -9.766 1.00 68.00 82 ALA A O 1
ATOM 634 N N . GLY A 1 83 ? 13.577 -4.062 -10.400 1.00 69.81 83 GLY A N 1
ATOM 635 C CA . GLY A 1 83 ? 14.337 -4.854 -9.437 1.00 69.81 83 GLY A CA 1
ATOM 636 C C . GLY A 1 83 ? 14.012 -4.476 -7.994 1.00 69.81 83 GLY A C 1
ATOM 637 O O . GLY A 1 83 ? 13.816 -5.351 -7.146 1.00 69.81 83 GLY A O 1
ATOM 638 N N . LEU A 1 84 ? 13.880 -3.177 -7.726 1.00 73.06 84 LEU A N 1
ATOM 639 C CA . LEU A 1 84 ? 13.567 -2.649 -6.405 1.00 73.06 84 LEU A CA 1
ATOM 640 C C . LEU A 1 84 ? 12.141 -3.022 -5.977 1.00 73.06 84 LEU A C 1
ATOM 642 O O . LEU A 1 84 ? 11.945 -3.522 -4.868 1.00 73.06 84 LEU A O 1
ATOM 646 N N . LEU A 1 85 ? 11.169 -2.904 -6.887 1.00 74.19 85 LEU A N 1
ATOM 647 C CA . LEU A 1 85 ? 9.784 -3.315 -6.656 1.00 74.19 85 LEU A CA 1
ATOM 648 C C . LEU A 1 85 ? 9.668 -4.831 -6.438 1.00 74.19 85 LEU A C 1
ATOM 650 O O . LEU A 1 85 ? 9.059 -5.276 -5.468 1.00 74.19 85 LEU A O 1
ATOM 654 N N . LYS A 1 86 ? 10.345 -5.641 -7.263 1.00 75.00 86 LYS A N 1
ATOM 655 C CA . LYS A 1 86 ? 10.406 -7.103 -7.099 1.00 75.00 86 LYS A CA 1
ATOM 656 C C . LYS A 1 86 ? 11.013 -7.505 -5.756 1.00 75.00 86 LYS A C 1
ATOM 658 O O . LYS A 1 86 ? 10.514 -8.420 -5.102 1.00 75.00 86 LYS A O 1
ATOM 663 N N . SER A 1 87 ? 12.080 -6.828 -5.332 1.00 75.62 87 SER A N 1
ATOM 664 C CA . SER A 1 87 ? 12.706 -7.065 -4.030 1.00 75.62 87 SER A CA 1
ATOM 665 C C . SER A 1 87 ? 11.753 -6.715 -2.884 1.00 75.62 87 SER A C 1
ATOM 667 O O . SER A 1 87 ? 11.614 -7.500 -1.949 1.00 75.62 87 SER A O 1
ATOM 669 N N . ARG A 1 88 ? 11.024 -5.595 -2.984 1.00 76.75 88 ARG A N 1
ATOM 670 C CA . ARG A 1 88 ? 10.003 -5.197 -2.003 1.00 76.75 88 ARG A CA 1
ATOM 671 C C . ARG A 1 88 ? 8.873 -6.217 -1.911 1.00 76.75 88 ARG A C 1
ATOM 673 O O . ARG A 1 88 ? 8.581 -6.675 -0.810 1.00 76.75 88 ARG A O 1
ATOM 680 N N . ILE A 1 89 ? 8.313 -6.645 -3.044 1.00 75.75 89 ILE A N 1
ATOM 681 C CA . ILE A 1 89 ? 7.265 -7.677 -3.092 1.0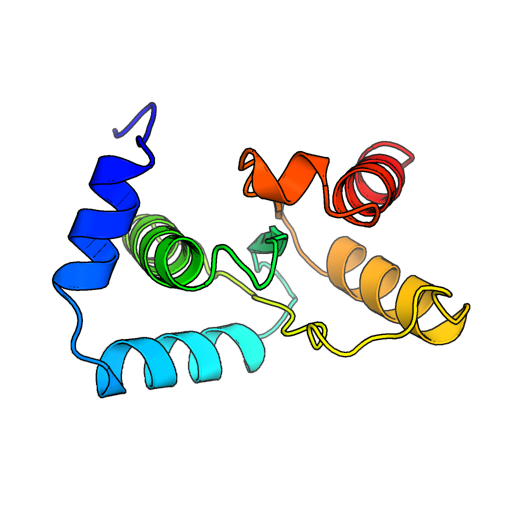0 75.75 89 ILE A CA 1
ATOM 682 C C . ILE A 1 89 ? 7.761 -8.969 -2.427 1.00 75.75 89 ILE A C 1
ATOM 684 O O . ILE A 1 89 ? 7.079 -9.512 -1.561 1.00 75.75 89 ILE A O 1
ATOM 688 N N . ARG A 1 90 ? 8.985 -9.418 -2.740 1.00 78.56 90 ARG A N 1
ATOM 689 C CA . ARG A 1 90 ? 9.586 -10.618 -2.125 1.00 78.56 90 ARG A CA 1
ATOM 690 C C . ARG A 1 90 ? 9.850 -10.491 -0.625 1.00 78.56 90 ARG A C 1
ATOM 692 O O . ARG A 1 90 ? 9.825 -11.495 0.078 1.00 78.56 90 ARG A O 1
ATOM 699 N N . GLN A 1 91 ? 10.145 -9.290 -0.135 1.00 80.44 91 GLN A N 1
ATOM 700 C CA . GLN A 1 91 ? 10.372 -9.042 1.292 1.00 80.44 91 GLN A CA 1
ATOM 701 C C . GLN A 1 91 ? 9.065 -8.966 2.091 1.00 80.44 91 GLN A C 1
ATOM 703 O O . GLN A 1 91 ? 9.065 -9.201 3.303 1.00 80.44 91 GLN A O 1
ATOM 708 N N . THR A 1 92 ? 7.951 -8.650 1.430 1.00 80.31 92 THR A N 1
ATOM 709 C CA . THR A 1 92 ? 6.627 -8.641 2.055 1.00 80.31 92 THR A CA 1
ATOM 710 C C . THR A 1 92 ? 6.015 -10.033 2.136 1.00 80.31 92 THR A C 1
ATOM 712 O O . THR A 1 92 ? 6.266 -10.907 1.315 1.00 80.31 92 THR A O 1
ATOM 715 N N . LYS A 1 93 ? 5.176 -10.251 3.152 1.00 80.94 93 LYS A N 1
ATOM 716 C CA . LYS A 1 93 ? 4.545 -11.557 3.400 1.00 80.94 93 LYS A CA 1
ATOM 717 C C . LYS A 1 93 ? 3.286 -11.772 2.564 1.00 80.94 93 LYS A C 1
ATOM 719 O O . LYS A 1 93 ? 2.851 -12.906 2.381 1.00 80.94 93 LYS A O 1
ATOM 724 N N . ARG A 1 94 ? 2.635 -10.686 2.155 1.00 80.62 94 ARG A N 1
ATOM 725 C CA . ARG A 1 94 ? 1.353 -10.702 1.449 1.00 80.62 94 ARG A CA 1
ATOM 726 C C . ARG A 1 94 ? 1.359 -9.607 0.400 1.00 80.62 94 ARG A C 1
ATOM 728 O O . ARG A 1 94 ? 1.825 -8.509 0.686 1.00 80.62 94 ARG A O 1
ATOM 735 N N . PHE A 1 95 ? 0.794 -9.898 -0.760 1.00 79.81 95 PHE A N 1
ATOM 736 C CA . PHE A 1 95 ? 0.588 -8.934 -1.829 1.00 79.81 95 PHE A CA 1
ATOM 737 C C . PHE A 1 95 ? -0.913 -8.678 -1.973 1.00 79.81 95 PHE A C 1
ATOM 739 O O . PHE A 1 95 ? -1.702 -9.617 -2.068 1.00 79.81 95 PHE A O 1
ATOM 746 N N . VAL A 1 96 ? -1.312 -7.412 -1.935 1.00 79.00 96 VAL A N 1
ATOM 747 C CA . VAL A 1 96 ? -2.688 -6.957 -2.123 1.00 79.00 96 VAL A CA 1
ATOM 748 C C . VAL A 1 96 ? -2.688 -5.964 -3.268 1.00 79.00 96 VAL A C 1
ATOM 750 O O . VAL A 1 96 ? -1.992 -4.954 -3.234 1.00 79.00 96 VAL A O 1
ATOM 753 N N . LEU A 1 97 ? -3.503 -6.251 -4.273 1.00 75.44 97 LEU A N 1
ATOM 754 C CA . LEU A 1 97 ? -3.703 -5.375 -5.412 1.00 75.44 97 LEU A CA 1
ATOM 755 C C . LEU A 1 97 ? -5.049 -4.666 -5.289 1.00 75.44 97 LEU A C 1
ATOM 757 O O . LEU A 1 97 ? -6.099 -5.308 -5.216 1.00 75.44 97 LEU A O 1
ATOM 761 N N . LEU A 1 98 ? -5.031 -3.337 -5.343 1.00 72.62 98 LEU A N 1
ATOM 762 C CA . LEU A 1 98 ? -6.238 -2.534 -5.459 1.00 72.62 98 LEU A CA 1
ATOM 763 C C . LEU A 1 98 ? -6.621 -2.409 -6.941 1.00 72.62 98 LEU A C 1
ATOM 765 O O . LEU A 1 98 ? -6.141 -1.540 -7.670 1.00 72.62 98 LEU A O 1
ATOM 769 N N . ALA A 1 99 ? -7.488 -3.313 -7.401 1.00 63.78 99 ALA A N 1
ATOM 770 C CA . ALA A 1 99 ? -7.974 -3.354 -8.778 1.00 63.78 99 ALA A CA 1
ATOM 771 C C . ALA A 1 99 ? -9.169 -2.397 -8.988 1.00 63.78 99 ALA A C 1
ATOM 773 O O . ALA A 1 99 ? -10.324 -2.741 -8.747 1.00 63.78 99 ALA A O 1
ATOM 774 N N . SER A 1 100 ? -8.891 -1.179 -9.454 1.00 63.97 100 SER A N 1
ATOM 775 C CA . SER A 1 100 ? -9.872 -0.181 -9.899 1.00 63.97 100 SER A CA 1
ATOM 776 C C . SER A 1 100 ? -9.960 -0.156 -11.434 1.00 63.97 100 SER A C 1
ATOM 778 O O . SER A 1 100 ? -9.1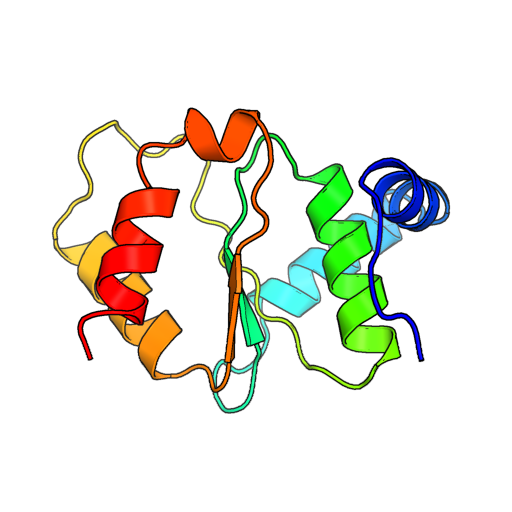06 -0.706 -12.132 1.00 63.97 100 SER A O 1
ATOM 780 N N . LYS A 1 101 ? -10.969 0.520 -12.006 1.00 58.50 101 LYS A N 1
ATOM 781 C CA . LYS A 1 101 ? -11.032 0.759 -13.467 1.00 58.50 101 LYS A CA 1
ATOM 782 C C . LYS A 1 101 ? -9.780 1.488 -13.975 1.00 58.50 101 LYS A C 1
ATOM 784 O O . LYS A 1 101 ? -9.329 1.202 -15.076 1.00 58.50 101 LYS A O 1
ATOM 789 N N . ASN A 1 102 ? -9.197 2.350 -13.141 1.00 55.69 102 ASN A N 1
ATOM 790 C CA . ASN A 1 102 ? -7.941 3.041 -13.428 1.00 55.69 102 ASN A CA 1
ATOM 791 C C . ASN A 1 102 ? -6.721 2.115 -13.296 1.00 55.69 102 ASN A C 1
ATOM 793 O O . ASN A 1 102 ? -5.762 2.273 -14.040 1.00 55.69 102 ASN A O 1
ATOM 797 N N . SER A 1 103 ? -6.776 1.099 -12.429 1.00 50.75 103 SER A N 1
ATOM 798 C CA . SER A 1 103 ? -5.744 0.054 -12.340 1.00 50.75 103 SER A CA 1
ATOM 799 C C . SER A 1 103 ? -5.640 -0.772 -13.625 1.00 50.75 103 SER A C 1
ATOM 801 O O . SER A 1 103 ? -4.579 -1.305 -13.915 1.00 50.75 103 SER A O 1
ATOM 803 N N . LYS A 1 104 ? -6.720 -0.853 -14.417 1.00 45.28 104 LYS A N 1
ATOM 804 C CA . LYS A 1 104 ? -6.715 -1.463 -15.758 1.00 45.28 104 LYS A CA 1
ATOM 805 C C . LYS A 1 104 ? -5.982 -0.610 -16.801 1.00 45.28 104 LYS A C 1
ATOM 807 O O . LYS A 1 104 ? -5.481 -1.155 -17.777 1.00 45.28 104 LYS A O 1
ATOM 812 N N . ASP A 1 105 ? -5.941 0.701 -16.584 1.00 47.59 105 ASP A N 1
ATOM 813 C CA . ASP A 1 105 ? -5.249 1.678 -17.432 1.00 47.59 105 ASP A CA 1
ATOM 814 C C . ASP A 1 105 ? -3.767 1.825 -17.022 1.00 47.59 105 ASP A C 1
ATOM 816 O O . ASP A 1 105 ? -2.894 2.116 -17.838 1.00 47.59 105 ASP A O 1
ATOM 820 N N . SER A 1 106 ? -3.449 1.536 -15.754 1.00 50.03 106 SER A N 1
ATOM 821 C CA . SER A 1 106 ? -2.076 1.384 -15.273 1.00 50.03 106 SER A CA 1
ATOM 822 C C . SER A 1 106 ? -1.443 0.106 -15.841 1.00 50.03 106 SER A C 1
ATOM 824 O O . SER A 1 106 ? -1.650 -0.989 -15.324 1.00 50.03 106 SER A O 1
ATOM 826 N N . ARG A 1 107 ? -0.576 0.251 -16.855 1.00 53.00 107 ARG A N 1
ATOM 827 C CA . ARG A 1 107 ? 0.240 -0.840 -17.452 1.00 53.00 107 ARG A CA 1
ATOM 828 C C . ARG A 1 107 ? 1.142 -1.597 -16.454 1.00 53.00 107 ARG A C 1
ATOM 830 O O . ARG A 1 107 ? 1.717 -2.614 -16.823 1.00 53.00 107 ARG A O 1
ATOM 837 N N . TRP A 1 108 ? 1.245 -1.124 -15.213 1.00 57.84 108 TRP A N 1
ATOM 838 C CA . TRP A 1 108 ? 2.099 -1.652 -14.145 1.00 57.84 108 TRP A CA 1
ATOM 839 C C . TRP A 1 108 ? 1.429 -2.750 -13.310 1.00 57.84 108 TRP A C 1
ATOM 841 O O . TRP A 1 108 ? 2.073 -3.733 -12.960 1.00 57.84 108 TRP A O 1
ATOM 851 N N . VAL A 1 109 ? 0.119 -2.643 -13.081 1.00 57.41 109 VAL A N 1
ATOM 852 C CA . VAL A 1 109 ? -0.658 -3.608 -12.287 1.00 57.41 109 VAL A CA 1
ATOM 853 C C . VAL A 1 109 ? -0.608 -5.035 -12.865 1.00 57.41 109 VAL A C 1
ATOM 855 O O . VAL A 1 109 ? -0.413 -5.979 -12.097 1.00 57.41 109 VAL A O 1
ATOM 858 N N . PRO A 1 110 ? -0.714 -5.240 -14.196 1.00 59.91 110 PRO A N 1
ATOM 859 C CA . PRO A 1 110 ? -0.531 -6.563 -14.793 1.00 59.91 110 PRO A CA 1
ATOM 860 C C . PRO A 1 110 ? 0.896 -7.106 -14.633 1.00 59.91 110 PRO A C 1
ATOM 862 O O . PRO A 1 110 ? 1.075 -8.315 -14.512 1.00 59.91 110 PRO A O 1
ATOM 865 N N . TRP A 1 111 ? 1.908 -6.230 -14.629 1.00 64.62 111 TRP A N 1
ATOM 866 C CA . TRP A 1 111 ? 3.310 -6.622 -14.472 1.00 64.62 111 TRP A CA 1
ATOM 867 C C . TRP A 1 111 ? 3.622 -7.041 -13.032 1.00 64.62 111 TRP A C 1
ATOM 869 O O . TRP A 1 111 ? 4.204 -8.102 -12.826 1.00 64.62 111 TRP A O 1
ATOM 879 N N . GLU A 1 112 ? 3.177 -6.267 -12.035 1.00 63.75 112 GLU A N 1
ATOM 880 C CA . GLU A 1 112 ? 3.323 -6.623 -10.616 1.00 63.75 112 GLU A CA 1
ATOM 881 C C . GLU A 1 112 ? 2.625 -7.945 -10.292 1.00 63.75 112 GLU A C 1
ATOM 883 O O . GLU A 1 112 ? 3.179 -8.779 -9.577 1.00 63.75 112 GLU A O 1
ATOM 888 N N . LEU A 1 113 ? 1.440 -8.166 -10.872 1.00 62.31 113 LEU A N 1
ATOM 889 C CA . LEU A 1 113 ? 0.719 -9.428 -10.748 1.00 62.31 113 LEU A CA 1
ATOM 890 C C . LEU A 1 113 ? 1.518 -10.590 -11.353 1.00 62.31 113 LEU A C 1
ATOM 892 O O . LEU A 1 113 ? 1.633 -11.631 -10.720 1.00 62.31 113 LEU A O 1
ATOM 896 N N . GLY A 1 114 ? 2.124 -10.404 -12.530 1.00 65.38 114 GLY A N 1
ATOM 897 C CA . GLY A 1 114 ? 2.985 -11.416 -13.149 1.00 65.38 114 GLY A CA 1
ATOM 898 C C . GLY A 1 114 ? 4.251 -11.722 -12.340 1.00 65.38 114 GLY A C 1
ATOM 899 O O . GLY A 1 114 ? 4.686 -12.869 -12.287 1.00 65.38 114 GLY A O 1
ATOM 900 N N . VAL A 1 115 ? 4.831 -10.726 -11.665 1.00 64.50 115 VAL A N 1
ATOM 901 C CA . VAL A 1 115 ? 5.974 -10.927 -10.757 1.00 64.50 115 VAL A CA 1
ATOM 902 C C . VAL A 1 115 ? 5.562 -11.654 -9.475 1.00 64.50 115 VAL A C 1
ATOM 904 O O . VAL A 1 115 ? 6.352 -12.440 -8.952 1.00 64.50 115 VAL A O 1
ATOM 907 N N . ALA A 1 116 ? 4.356 -11.393 -8.966 1.00 59.31 116 ALA A N 1
ATOM 908 C CA . ALA A 1 116 ? 3.820 -12.053 -7.780 1.00 59.31 116 ALA A CA 1
ATOM 909 C C . ALA A 1 116 ? 3.361 -13.500 -8.053 1.00 59.31 116 ALA A C 1
ATOM 911 O O . ALA A 1 116 ? 3.513 -14.344 -7.175 1.00 59.31 116 ALA A O 1
ATOM 912 N N . ASP A 1 117 ? 2.823 -13.777 -9.246 1.00 61.66 117 ASP A N 1
ATOM 913 C CA . ASP A 1 117 ? 2.319 -15.095 -9.667 1.00 61.66 117 ASP A CA 1
ATOM 914 C C . ASP A 1 117 ? 3.430 -16.018 -10.203 1.00 61.66 117 ASP A C 1
ATOM 916 O O . ASP A 1 117 ? 3.407 -17.222 -9.980 1.00 61.66 117 ASP A O 1
ATOM 920 N N . GLY A 1 118 ? 4.453 -15.460 -10.859 1.00 52.78 118 GLY A N 1
ATOM 921 C CA . GLY A 1 118 ? 5.555 -16.210 -11.474 1.00 52.78 118 GLY A CA 1
ATOM 922 C C . GLY A 1 118 ? 6.643 -16.715 -10.515 1.00 52.78 118 GLY A C 1
ATOM 923 O O . GLY A 1 118 ? 7.807 -16.783 -10.922 1.00 52.78 118 GLY A O 1
ATOM 924 N N . CYS A 1 119 ? 6.303 -17.016 -9.259 1.00 43.03 119 CYS A N 1
ATOM 925 C CA . CYS A 1 119 ? 7.227 -17.524 -8.242 1.00 43.03 119 CYS A CA 1
ATOM 926 C C . CYS A 1 119 ? 6.856 -18.933 -7.772 1.00 43.03 119 CYS A C 1
ATOM 928 O O . CYS A 1 119 ? 5.667 -19.168 -7.475 1.00 43.03 119 CYS A O 1
#

Foldseek 3Di:
DPPDDDLVRLLVQLVVDDPVRLVVLLVQQQPDDLAAAEEEADDPVSSSSVSSVSVVCVVVVGRHHYDCPDPPDDPDDDPVNVVVLLVSLVNHPHYHYDDDPVCVVPPVNVVSVCSNPVD